Protein AF-A0A3A5JES4-F1 (afdb_monomer_lite)

Radius of gyration: 17.26 Å; chains: 1; bounding box: 44×62×29 Å

Sequence (89 aa):
MHISQGVDESGMTHTCRNCKRTFGTELELELHRDVCTDAQLFCEVCGDRFAERTATRDGWRFSCPNEDCEGEGLEEDLHSVGDVLVSAR

Foldseek 3Di:
DDPPPPPPPPQPFDAAPQQRDTDSDPVVNVVCVVVVQFFQKAFQFVRDGGHQVCQDVPNAKGADPDPVDGDTDEVPRIDGPPPDDDDPD

Structure (mmCIF, N/CA/C/O backbone):
data_AF-A0A3A5JES4-F1
#
_entry.id   AF-A0A3A5JES4-F1
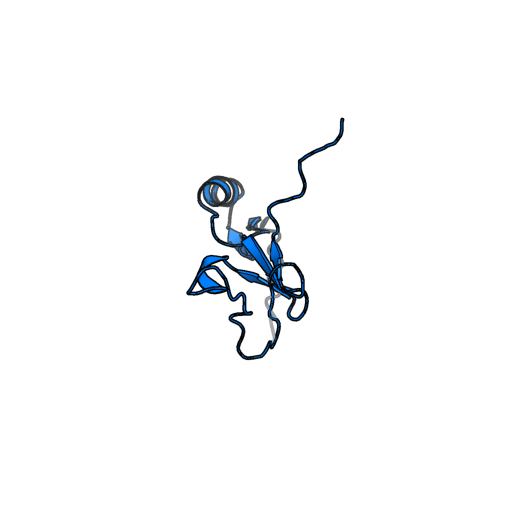#
loop_
_atom_site.group_PDB
_atom_site.id
_atom_site.type_symbol
_atom_site.label_atom_id
_atom_site.label_alt_id
_atom_site.label_comp_id
_atom_site.label_asym_id
_atom_site.label_entity_id
_atom_site.label_seq_id
_atom_site.pdbx_PDB_ins_code
_atom_site.Cartn_x
_atom_site.Cartn_y
_atom_site.Cartn_z
_atom_site.occupancy
_atom_site.B_iso_or_equiv
_atom_site.auth_seq_id
_atom_site.auth_comp_id
_atom_site.auth_asym_id
_atom_site.auth_atom_id
_atom_site.pdbx_PDB_model_num
ATOM 1 N N . MET A 1 1 ? -25.835 -37.114 1.445 1.00 45.47 1 MET A N 1
ATOM 2 C CA . MET A 1 1 ? -25.504 -36.159 2.520 1.00 45.47 1 MET A CA 1
ATOM 3 C C . MET A 1 1 ? -24.345 -35.310 2.031 1.00 45.47 1 MET A C 1
ATOM 5 O O . MET A 1 1 ? -23.235 -35.809 2.020 1.00 45.47 1 MET A O 1
ATOM 9 N N . HIS A 1 2 ? -24.599 -34.083 1.580 1.00 42.41 2 HIS A N 1
ATOM 10 C CA . HIS A 1 2 ? -23.565 -33.061 1.404 1.00 42.41 2 HIS A CA 1
ATOM 11 C C . HIS A 1 2 ? -24.202 -31.729 1.787 1.00 42.41 2 HIS A C 1
ATOM 13 O O . HIS A 1 2 ? -24.900 -31.106 0.995 1.00 42.41 2 HIS A O 1
ATOM 19 N N . ILE A 1 3 ? -24.044 -31.365 3.057 1.00 52.31 3 ILE A N 1
ATOM 20 C CA . ILE A 1 3 ? -24.296 -30.011 3.543 1.00 52.31 3 ILE A CA 1
ATOM 21 C C . ILE A 1 3 ? -23.087 -29.158 3.157 1.00 52.31 3 ILE A C 1
ATOM 23 O O . ILE A 1 3 ? -22.143 -28.991 3.930 1.00 52.31 3 ILE A O 1
ATOM 27 N N . SER A 1 4 ? -23.080 -28.680 1.917 1.00 52.91 4 SER A N 1
ATOM 28 C CA . SER A 1 4 ? -22.153 -27.632 1.505 1.00 52.91 4 SER A CA 1
ATOM 29 C C . SER A 1 4 ? -22.571 -26.360 2.232 1.00 52.91 4 SER A C 1
ATOM 31 O O . SER A 1 4 ? -23.541 -25.710 1.855 1.00 52.91 4 SER A O 1
ATOM 33 N N . GLN A 1 5 ? -21.877 -26.071 3.330 1.00 53.50 5 GLN A N 1
ATOM 34 C CA . GLN A 1 5 ? -21.918 -24.791 4.023 1.00 53.50 5 GLN A CA 1
ATOM 35 C C . GLN A 1 5 ? -21.367 -23.741 3.054 1.00 53.50 5 GLN A C 1
ATOM 37 O O . GLN A 1 5 ? -20.159 -23.544 2.956 1.00 53.50 5 GLN A O 1
ATOM 42 N N . GLY A 1 6 ? -22.253 -23.138 2.265 1.00 51.44 6 GLY A N 1
ATOM 43 C CA . GLY A 1 6 ? -21.996 -21.855 1.634 1.00 51.44 6 GLY A CA 1
ATOM 44 C C . GLY A 1 6 ? -22.248 -20.817 2.705 1.00 51.44 6 GLY A C 1
ATOM 45 O O . GLY A 1 6 ? -23.390 -20.549 3.040 1.00 51.44 6 GLY A O 1
ATOM 46 N N . VAL A 1 7 ? -21.178 -20.346 3.326 1.00 58.06 7 VAL A N 1
ATOM 47 C CA . VAL A 1 7 ? -21.210 -19.264 4.300 1.00 58.06 7 VAL A CA 1
ATOM 48 C C . VAL A 1 7 ? -21.621 -17.996 3.548 1.00 58.06 7 VAL A C 1
ATOM 50 O O . VAL A 1 7 ? -20.790 -17.299 2.973 1.00 58.06 7 VAL A O 1
ATOM 53 N N . ASP A 1 8 ? -22.922 -17.726 3.503 1.00 51.59 8 ASP A N 1
ATOM 54 C CA . ASP A 1 8 ? -23.509 -16.442 3.126 1.00 51.59 8 ASP A CA 1
ATOM 55 C C . ASP A 1 8 ? -23.474 -15.504 4.344 1.00 51.59 8 ASP A C 1
ATOM 57 O O . ASP A 1 8 ? -24.477 -14.980 4.826 1.00 51.59 8 ASP A O 1
ATOM 61 N N . GLU A 1 9 ? -22.272 -15.281 4.877 1.00 54.00 9 GLU A N 1
ATOM 62 C CA . GLU A 1 9 ? -22.054 -14.277 5.911 1.00 54.00 9 GLU A CA 1
ATOM 63 C C . GLU A 1 9 ? -21.957 -12.913 5.244 1.00 54.00 9 GLU A C 1
ATOM 65 O O . GLU A 1 9 ? -20.891 -12.409 4.899 1.00 54.00 9 GLU A O 1
ATOM 70 N N . SER A 1 10 ? -23.127 -12.296 5.112 1.00 54.22 10 SER A N 1
ATOM 71 C CA . SER A 1 10 ? -23.331 -10.859 4.956 1.00 54.22 10 SER A CA 1
ATOM 72 C C . SER A 1 10 ? -22.809 -10.076 6.183 1.00 54.22 10 SER A C 1
ATOM 74 O O . SER A 1 10 ? -23.497 -9.207 6.717 1.00 54.22 10 SER A O 1
ATOM 76 N N . GLY A 1 11 ? -21.605 -10.394 6.662 1.00 56.59 11 GLY A N 1
ATOM 77 C CA . GLY A 1 11 ? -20.824 -9.545 7.545 1.00 56.59 11 GLY A CA 1
ATOM 78 C C . GLY A 1 11 ? -20.175 -8.480 6.678 1.00 56.59 11 GLY A C 1
ATOM 79 O O . GLY A 1 11 ? -19.515 -8.806 5.696 1.00 56.59 11 GLY A O 1
ATOM 80 N N . MET A 1 12 ? -20.396 -7.205 6.989 1.00 63.16 12 MET A N 1
ATOM 81 C CA . MET A 1 12 ? -19.683 -6.111 6.333 1.00 63.16 12 MET A CA 1
ATOM 82 C C . MET A 1 12 ? -18.186 -6.287 6.603 1.00 63.16 12 MET A C 1
ATOM 84 O O . MET A 1 12 ? -17.670 -5.881 7.635 1.00 63.16 12 MET A O 1
ATOM 88 N N . THR A 1 13 ? -17.487 -6.969 5.701 1.00 71.25 13 THR A N 1
ATOM 89 C CA . THR A 1 13 ? -16.038 -7.100 5.755 1.00 71.25 13 THR A CA 1
ATOM 90 C C . THR A 1 13 ? -15.454 -5.785 5.274 1.00 71.25 13 THR A C 1
ATOM 92 O O . THR A 1 13 ? -15.613 -5.403 4.112 1.00 71.25 13 THR A O 1
ATOM 95 N N . HIS A 1 14 ? -14.795 -5.068 6.173 1.00 80.50 14 HIS A N 1
ATOM 96 C CA . HIS A 1 14 ? -14.220 -3.769 5.876 1.00 80.50 14 HIS A CA 1
ATOM 97 C C . HIS A 1 14 ? -12.809 -3.985 5.338 1.00 80.50 14 HIS A C 1
ATOM 99 O O . HIS A 1 14 ? -11.864 -4.193 6.093 1.00 80.50 14 HIS A O 1
ATOM 105 N N . THR A 1 15 ? -12.657 -4.006 4.015 1.00 78.50 15 THR A N 1
ATOM 106 C CA . THR A 1 15 ? -11.357 -4.239 3.373 1.00 78.50 15 THR A CA 1
ATOM 107 C C . THR A 1 15 ? -10.636 -2.921 3.113 1.00 78.50 15 THR A C 1
ATOM 109 O O . THR A 1 15 ? -11.158 -2.020 2.451 1.00 78.50 15 THR A O 1
ATOM 112 N N . CYS A 1 16 ? -9.397 -2.811 3.588 1.00 78.44 16 CYS A N 1
ATOM 113 C CA . CYS A 1 16 ? -8.546 -1.676 3.273 1.00 78.44 16 CYS A CA 1
ATOM 114 C C . CYS A 1 16 ? -8.160 -1.709 1.795 1.00 78.44 16 CYS A C 1
ATOM 116 O O . CYS A 1 16 ? -7.521 -2.645 1.326 1.00 78.44 16 CYS A O 1
ATOM 118 N N . ARG A 1 17 ? -8.524 -0.665 1.047 1.00 69.94 17 ARG A N 1
ATOM 119 C CA . ARG A 1 17 ? -8.213 -0.565 -0.390 1.00 69.94 17 ARG A CA 1
ATOM 120 C C . ARG A 1 17 ? -6.715 -0.439 -0.670 1.00 69.94 17 ARG A C 1
ATOM 122 O O . ARG A 1 17 ? -6.277 -0.827 -1.753 1.00 69.94 17 ARG A O 1
ATOM 129 N N . ASN A 1 18 ? -5.969 0.058 0.315 1.00 66.31 18 ASN A N 1
ATOM 130 C CA . ASN A 1 18 ? -4.528 0.232 0.246 1.00 66.31 18 ASN A CA 1
ATOM 131 C C . ASN A 1 18 ? -3.835 -1.132 0.413 1.00 66.31 18 ASN A C 1
ATOM 133 O O . ASN A 1 18 ? -3.330 -1.670 -0.562 1.00 66.31 18 ASN A O 1
ATOM 137 N N . CYS A 1 19 ? -3.901 -1.768 1.585 1.00 69.81 19 CYS A N 1
ATOM 138 C CA . CYS A 1 19 ? -3.158 -3.011 1.858 1.00 69.81 19 CYS A CA 1
ATOM 139 C C . CYS A 1 19 ? -3.946 -4.319 1.628 1.00 69.81 19 CYS A C 1
ATOM 141 O O . CYS A 1 19 ? -3.472 -5.394 1.988 1.00 69.81 19 CYS A O 1
ATOM 143 N N . LYS A 1 20 ? -5.181 -4.244 1.111 1.00 70.38 20 LYS A N 1
ATOM 144 C CA . LYS A 1 20 ? -6.107 -5.380 0.908 1.00 70.38 20 LYS A CA 1
ATOM 145 C C . LYS A 1 20 ? -6.391 -6.222 2.175 1.00 70.38 20 LYS A C 1
ATOM 147 O O . LYS A 1 20 ? -7.014 -7.277 2.075 1.00 70.38 20 LYS A O 1
ATOM 152 N N . ARG A 1 21 ? -6.005 -5.766 3.379 1.00 74.69 21 ARG A N 1
ATOM 153 C CA . ARG A 1 21 ? -6.359 -6.434 4.647 1.00 74.69 21 ARG A CA 1
ATOM 154 C C . ARG A 1 21 ? -7.850 -6.306 4.917 1.00 74.69 21 ARG A C 1
ATOM 156 O O . ARG A 1 21 ? -8.433 -5.241 4.716 1.00 74.69 21 ARG A O 1
ATOM 163 N N . THR A 1 22 ? -8.437 -7.396 5.394 1.00 80.94 22 THR A N 1
ATOM 164 C CA . THR A 1 22 ? -9.858 -7.478 5.730 1.00 80.94 22 THR A CA 1
ATOM 165 C C . THR A 1 22 ? -10.037 -7.347 7.235 1.00 80.94 22 THR A C 1
ATOM 167 O O . THR A 1 22 ? -9.373 -8.051 7.996 1.00 80.94 22 THR A O 1
ATOM 170 N N . PHE A 1 23 ? -10.920 -6.442 7.646 1.00 85.75 23 PHE A N 1
ATOM 171 C CA . PHE A 1 23 ? -11.269 -6.179 9.037 1.00 85.75 23 PHE A CA 1
ATOM 172 C C . PHE A 1 23 ? -12.718 -6.590 9.304 1.00 85.75 23 PHE A C 1
ATOM 174 O O . PHE A 1 23 ? -13.564 -6.538 8.405 1.00 85.75 23 PHE A O 1
ATOM 181 N N . GLY A 1 24 ? -12.991 -7.017 10.538 1.00 84.62 24 GLY A N 1
ATOM 182 C CA . GLY A 1 24 ? -14.326 -7.444 10.959 1.00 84.62 24 GLY A CA 1
ATOM 183 C C . GLY A 1 24 ? -15.276 -6.281 11.251 1.00 84.62 24 GLY A C 1
ATOM 184 O O . GLY A 1 24 ? -16.484 -6.488 11.302 1.00 84.62 24 GLY A O 1
ATOM 185 N N . THR A 1 25 ? -14.746 -5.067 11.435 1.00 85.62 25 THR A N 1
ATOM 186 C CA . THR A 1 25 ? -15.523 -3.866 11.766 1.00 85.62 25 THR A CA 1
ATOM 187 C C . THR A 1 25 ? -15.009 -2.614 11.049 1.00 85.62 25 THR A C 1
ATOM 189 O O . THR A 1 25 ? -13.848 -2.540 10.638 1.00 85.62 25 THR A O 1
ATOM 192 N N . GLU A 1 26 ? -15.880 -1.610 10.909 1.00 83.88 26 GLU A N 1
ATOM 193 C CA . GLU A 1 26 ? -15.542 -0.316 10.301 1.00 83.88 26 GLU A CA 1
ATOM 194 C C . GLU A 1 26 ? -14.487 0.437 11.117 1.00 83.88 26 GLU A C 1
ATOM 196 O O . GLU A 1 26 ? -13.506 0.919 10.559 1.00 83.88 26 GLU A O 1
ATOM 201 N N . LEU A 1 27 ? -14.642 0.453 12.445 1.00 86.62 27 LEU A N 1
ATOM 202 C CA . LEU A 1 27 ? -13.732 1.131 13.370 1.00 86.62 27 LEU A CA 1
ATOM 203 C C . LEU A 1 27 ? -12.294 0.599 13.265 1.00 86.62 27 LEU A C 1
ATOM 205 O O . LEU A 1 27 ? -11.338 1.371 13.316 1.00 86.62 27 LEU A O 1
ATOM 209 N N . GLU A 1 28 ? -12.128 -0.717 13.098 1.00 86.69 28 GLU A N 1
ATOM 210 C CA . GLU A 1 28 ? -10.812 -1.325 12.875 1.00 86.69 28 GLU A CA 1
ATOM 211 C C . GLU A 1 28 ? -10.189 -0.876 11.550 1.00 86.69 28 GLU A C 1
ATOM 213 O O . GLU A 1 28 ? -8.987 -0.620 11.502 1.00 86.69 28 GLU A O 1
ATOM 218 N N . LEU A 1 29 ? -10.990 -0.750 10.486 1.00 85.06 29 LEU A N 1
ATOM 219 C CA . LEU A 1 29 ? -10.525 -0.229 9.202 1.00 85.06 29 LEU A CA 1
ATOM 220 C C . LEU A 1 29 ? -10.137 1.254 9.304 1.00 85.06 29 LEU A C 1
ATOM 222 O O . LEU A 1 29 ? -9.128 1.656 8.723 1.00 85.06 29 LEU A O 1
ATOM 226 N N . GLU A 1 30 ? -10.917 2.066 10.015 1.00 83.75 30 GLU A N 1
ATOM 227 C CA . GLU A 1 30 ? -10.624 3.486 10.223 1.00 83.75 30 GLU A CA 1
ATOM 228 C C . GLU A 1 30 ? -9.326 3.680 11.004 1.00 83.75 30 GLU A C 1
ATOM 230 O O . GLU A 1 30 ? -8.417 4.333 10.501 1.00 83.75 30 GLU A O 1
ATOM 235 N N . LEU A 1 31 ? -9.173 3.015 12.153 1.00 86.31 31 LEU A N 1
ATOM 236 C CA . LEU A 1 31 ? -7.929 3.057 12.927 1.00 86.31 31 LEU A CA 1
ATOM 237 C C . LEU A 1 31 ? -6.744 2.512 12.119 1.00 86.31 31 LEU A C 1
ATOM 239 O O . LEU A 1 31 ? -5.619 3.004 12.220 1.00 86.31 31 LEU A O 1
ATOM 243 N N . HIS A 1 32 ? -6.988 1.490 11.297 1.00 83.62 32 HIS A N 1
ATOM 244 C CA . HIS A 1 32 ? -5.977 0.969 10.399 1.00 83.62 32 HIS A CA 1
ATOM 245 C C . HIS A 1 32 ? -5.557 2.002 9.348 1.00 83.62 32 HIS A C 1
ATOM 247 O O . HIS A 1 32 ? -4.371 2.050 9.052 1.00 83.62 32 HIS A O 1
ATOM 253 N N . ARG A 1 33 ? -6.460 2.833 8.801 1.00 74.31 33 ARG A N 1
ATOM 254 C CA . ARG A 1 33 ? -6.108 3.867 7.805 1.00 74.31 33 ARG A CA 1
ATOM 255 C C . ARG A 1 33 ? -5.066 4.847 8.332 1.00 74.31 33 ARG A C 1
ATOM 257 O O . ARG A 1 33 ? -4.163 5.177 7.570 1.00 74.31 33 ARG A O 1
ATOM 264 N N . ASP A 1 34 ? -5.145 5.247 9.599 1.00 73.38 34 ASP A N 1
ATOM 265 C CA . ASP A 1 34 ? -4.160 6.142 10.226 1.00 73.38 34 ASP A CA 1
ATOM 266 C C . ASP A 1 34 ? -2.749 5.536 10.279 1.00 73.38 34 ASP A C 1
ATOM 268 O O . ASP A 1 34 ? -1.754 6.243 10.134 1.00 73.38 34 ASP A O 1
ATOM 272 N N . VAL A 1 35 ? -2.648 4.213 10.441 1.00 70.56 35 VAL A N 1
ATOM 273 C CA . VAL A 1 35 ? -1.367 3.481 10.460 1.00 70.56 35 VAL A CA 1
ATOM 274 C C . VAL A 1 35 ? -1.051 2.788 9.133 1.00 70.56 35 VAL A C 1
ATOM 276 O O . VAL A 1 35 ? -0.018 2.130 9.008 1.00 70.56 35 VAL A O 1
ATOM 279 N N . CYS A 1 36 ? -1.930 2.894 8.135 1.00 71.88 36 CYS A N 1
ATOM 280 C CA . CYS A 1 36 ? -1.817 2.198 6.861 1.00 71.88 36 CYS A CA 1
ATOM 281 C C . CYS A 1 36 ? -0.789 2.910 5.984 1.00 71.88 36 CYS A C 1
ATOM 283 O O . CYS A 1 36 ? -1.120 3.660 5.072 1.00 71.88 36 CYS A O 1
ATOM 285 N N . THR A 1 37 ? 0.482 2.634 6.252 1.00 61.12 37 THR A N 1
ATOM 286 C CA . THR A 1 37 ? 1.628 3.159 5.501 1.00 61.12 37 THR A CA 1
ATOM 287 C C . THR A 1 37 ? 1.930 2.346 4.228 1.00 61.12 37 THR A C 1
ATOM 289 O O . THR A 1 37 ? 2.888 2.654 3.522 1.00 61.12 37 THR A O 1
ATOM 292 N N . ASP A 1 38 ? 1.167 1.282 3.946 1.00 61.31 38 ASP A N 1
ATOM 293 C CA . ASP A 1 38 ? 1.727 0.076 3.307 1.00 61.31 38 ASP A CA 1
ATOM 294 C C . ASP A 1 38 ? 1.301 -0.221 1.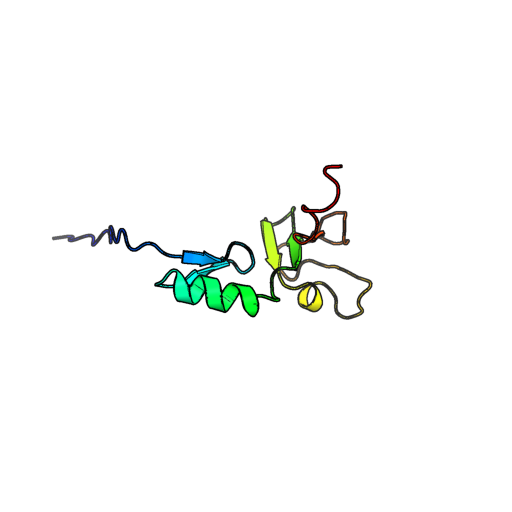859 1.00 61.31 38 ASP A C 1
ATOM 296 O O . ASP A 1 38 ? 1.680 -1.238 1.298 1.00 61.31 38 ASP A O 1
ATOM 300 N N . ALA A 1 39 ? 0.571 0.665 1.195 1.00 60.84 39 ALA A N 1
ATOM 301 C CA . ALA A 1 39 ? 0.427 0.555 -0.255 1.00 60.84 39 ALA A CA 1
ATOM 302 C C . ALA A 1 39 ? 0.558 1.932 -0.851 1.00 60.84 39 ALA A C 1
ATOM 304 O O . ALA A 1 39 ? -0.423 2.647 -1.008 1.00 60.84 39 ALA A O 1
ATOM 305 N N . GLN A 1 40 ? 1.807 2.308 -1.077 1.00 70.06 40 GLN A N 1
ATOM 306 C CA . GLN A 1 40 ? 2.126 3.519 -1.809 1.00 70.06 40 GLN A CA 1
ATOM 307 C C . GLN A 1 40 ? 2.189 3.209 -3.293 1.00 70.06 40 GLN A C 1
ATOM 309 O O . GLN A 1 40 ? 1.762 4.052 -4.060 1.00 70.06 40 GLN A O 1
ATOM 314 N N . LEU A 1 41 ? 2.600 1.998 -3.692 1.00 79.50 41 LEU A N 1
ATOM 315 C CA . LEU A 1 41 ? 2.770 1.632 -5.093 1.00 79.50 41 LEU A CA 1
ATOM 316 C C . LEU A 1 41 ? 1.797 0.536 -5.529 1.00 79.50 41 LEU A C 1
ATOM 318 O O . LEU A 1 41 ? 1.489 -0.396 -4.782 1.00 79.50 41 LEU A O 1
ATOM 322 N N . PHE A 1 42 ? 1.327 0.670 -6.761 1.00 83.31 42 PHE A N 1
ATOM 323 C CA . PHE A 1 42 ? 0.478 -0.257 -7.490 1.00 83.31 42 PHE A CA 1
ATOM 324 C C . PHE A 1 42 ? 1.213 -0.706 -8.749 1.00 83.31 42 PHE A C 1
ATOM 326 O O . PHE A 1 42 ? 1.608 0.131 -9.549 1.00 83.31 42 PHE A O 1
ATOM 333 N N . CYS A 1 43 ? 1.360 -2.011 -8.944 1.00 86.88 43 CYS A N 1
ATOM 334 C CA . CYS A 1 43 ? 1.879 -2.559 -10.188 1.00 86.88 43 CYS A CA 1
ATOM 335 C C . CYS A 1 43 ? 0.734 -2.804 -11.171 1.00 86.88 43 CYS A C 1
ATOM 337 O O . CYS A 1 43 ? -0.184 -3.565 -10.860 1.00 86.88 43 CYS A O 1
ATOM 339 N N . GLU A 1 44 ? 0.784 -2.194 -12.354 1.00 84.00 44 GLU A N 1
ATOM 340 C CA . GLU A 1 44 ? -0.240 -2.407 -13.385 1.00 84.00 44 GLU A CA 1
ATOM 341 C C . GLU A 1 44 ? -0.134 -3.774 -14.072 1.00 84.00 44 GLU A C 1
ATOM 343 O O . GLU A 1 44 ? -1.146 -4.297 -14.534 1.00 84.00 44 GLU A O 1
ATOM 348 N N . VAL A 1 45 ? 1.057 -4.384 -14.064 1.00 86.12 45 VAL A N 1
ATOM 349 C CA . VAL A 1 45 ? 1.337 -5.674 -14.715 1.00 86.12 45 VAL A CA 1
ATOM 350 C C . VAL A 1 45 ? 0.652 -6.832 -13.984 1.00 86.12 45 VAL A C 1
ATOM 352 O O . VAL A 1 45 ? -0.081 -7.607 -14.594 1.00 86.12 45 VAL A O 1
ATOM 355 N N . CYS A 1 46 ? 0.852 -6.945 -12.668 1.00 86.81 46 CYS A N 1
ATOM 356 C CA . CYS A 1 46 ? 0.249 -8.008 -11.852 1.00 86.81 46 CYS A CA 1
ATOM 357 C C . CYS A 1 46 ? -0.992 -7.562 -11.062 1.00 86.81 46 CYS A C 1
ATOM 359 O O . CYS A 1 46 ? -1.759 -8.397 -10.584 1.00 86.81 46 CYS A O 1
ATOM 361 N N . GLY A 1 47 ? -1.224 -6.254 -10.911 1.00 77.50 47 GLY A N 1
ATOM 362 C CA . GLY A 1 47 ? -2.329 -5.712 -10.115 1.00 77.50 47 GLY A CA 1
ATOM 363 C C . GLY A 1 47 ? -2.089 -5.731 -8.597 1.00 77.50 47 GLY A C 1
ATOM 364 O O . GLY A 1 47 ? -3.030 -5.541 -7.801 1.00 77.50 47 GLY A O 1
ATOM 365 N N . ASP A 1 48 ? -0.849 -5.978 -8.169 1.00 79.06 48 ASP A N 1
ATOM 366 C CA . ASP A 1 48 ? -0.466 -5.974 -6.762 1.00 79.06 48 ASP A CA 1
ATOM 367 C C . ASP A 1 48 ? -0.193 -4.577 -6.222 1.00 79.06 48 ASP A C 1
ATOM 369 O O . ASP A 1 48 ? 0.127 -3.633 -6.942 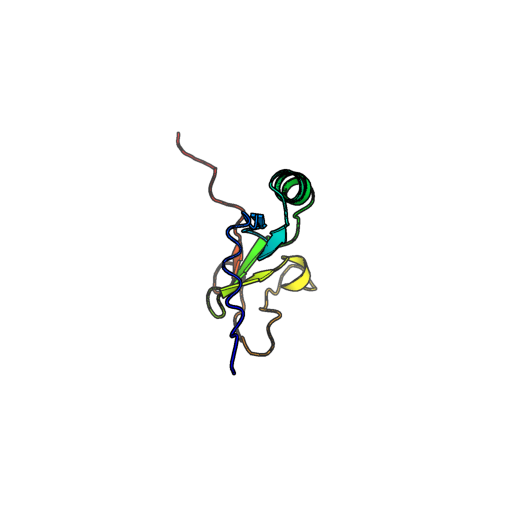1.00 79.06 48 ASP A O 1
ATOM 373 N N . ARG A 1 49 ? -0.377 -4.446 -4.909 1.00 77.88 49 ARG A N 1
ATOM 374 C CA . ARG A 1 49 ? -0.151 -3.207 -4.170 1.00 77.88 49 ARG A CA 1
ATOM 375 C C . ARG A 1 49 ? 0.780 -3.488 -3.014 1.00 77.88 49 ARG A C 1
ATOM 377 O O . ARG A 1 49 ? 0.562 -4.451 -2.282 1.00 77.88 49 ARG A O 1
ATOM 384 N N . PHE A 1 50 ? 1.790 -2.650 -2.856 1.00 80.56 50 PHE A N 1
ATOM 385 C CA . PHE A 1 50 ? 2.828 -2.841 -1.854 1.00 80.56 50 PHE A CA 1
ATOM 386 C C . PHE A 1 50 ? 3.444 -1.515 -1.417 1.00 80.56 50 PHE A C 1
ATOM 388 O O . PHE A 1 50 ? 3.265 -0.456 -2.031 1.00 80.56 50 PHE A O 1
ATOM 395 N N . ALA A 1 51 ? 4.170 -1.569 -0.305 1.00 77.81 51 ALA A N 1
ATOM 396 C CA . ALA A 1 51 ? 4.903 -0.429 0.201 1.00 77.81 51 ALA A CA 1
ATOM 397 C C . ALA A 1 51 ? 6.053 -0.067 -0.743 1.00 77.81 51 ALA A C 1
ATOM 399 O O . ALA A 1 51 ? 6.774 -0.939 -1.232 1.00 77.81 51 ALA A O 1
ATOM 400 N N . GLU A 1 52 ? 6.282 1.234 -0.908 1.00 77.81 52 GLU A N 1
ATOM 401 C CA . GLU A 1 52 ? 7.423 1.776 -1.651 1.00 77.81 52 GLU 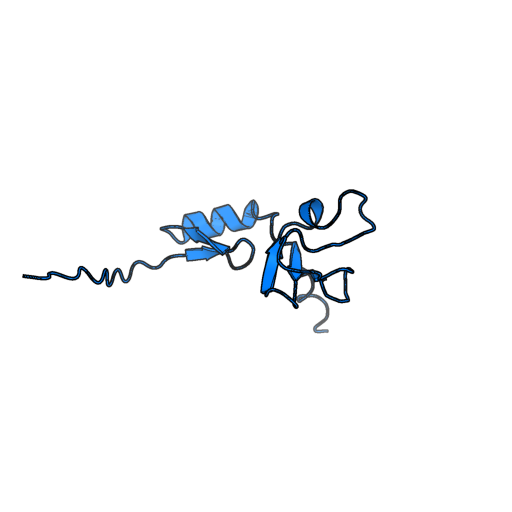A CA 1
ATOM 402 C C . GLU A 1 52 ? 8.750 1.151 -1.183 1.00 77.81 52 GLU A C 1
ATOM 404 O O . GLU A 1 52 ? 9.559 0.695 -1.984 1.00 77.81 52 GLU A O 1
ATOM 409 N N . ARG A 1 53 ? 8.910 0.997 0.137 1.00 76.81 53 ARG A N 1
ATOM 410 C CA . ARG A 1 53 ? 10.083 0.375 0.777 1.00 76.81 53 ARG A CA 1
ATOM 411 C C . ARG A 1 53 ? 10.331 -1.084 0.382 1.00 76.81 53 ARG A C 1
ATOM 413 O O . ARG A 1 53 ? 11.441 -1.574 0.559 1.00 76.81 53 ARG A O 1
ATOM 420 N N . THR A 1 54 ? 9.310 -1.791 -0.089 1.00 79.88 54 THR A N 1
ATOM 421 C CA . THR A 1 54 ? 9.436 -3.176 -0.567 1.00 79.88 54 THR A CA 1
ATOM 422 C C . THR A 1 54 ? 9.789 -3.206 -2.053 1.00 79.88 54 THR A C 1
ATOM 424 O O . THR A 1 54 ? 10.496 -4.105 -2.498 1.00 79.88 54 THR A O 1
ATOM 427 N N . ALA A 1 55 ? 9.335 -2.197 -2.798 1.00 81.12 55 ALA A N 1
ATOM 428 C CA . ALA A 1 55 ? 9.593 -2.024 -4.222 1.00 81.12 55 ALA A CA 1
ATOM 429 C C . ALA A 1 55 ? 11.030 -1.607 -4.528 1.00 81.12 55 ALA A C 1
ATOM 431 O O . ALA A 1 55 ? 11.560 -1.898 -5.595 1.00 81.12 55 ALA A O 1
ATOM 432 N N . THR A 1 56 ? 11.650 -0.871 -3.606 1.00 81.94 56 THR A N 1
ATOM 433 C CA . THR A 1 56 ? 12.998 -0.352 -3.777 1.00 81.94 56 THR A CA 1
ATOM 434 C C . THR A 1 56 ? 13.828 -0.560 -2.521 1.00 81.94 56 THR A C 1
ATOM 436 O O . THR A 1 56 ? 13.382 -0.295 -1.407 1.00 81.94 56 THR A O 1
ATOM 439 N N . ARG A 1 57 ? 15.066 -1.030 -2.698 1.00 77.94 57 ARG A N 1
ATOM 440 C CA . ARG A 1 57 ? 16.058 -1.108 -1.613 1.00 77.94 57 ARG A CA 1
ATOM 441 C C . ARG A 1 57 ? 16.875 0.174 -1.476 1.00 77.94 57 ARG A C 1
ATOM 443 O O . ARG A 1 57 ? 17.265 0.531 -0.370 1.00 77.94 57 ARG A O 1
ATOM 450 N N . ASP A 1 58 ? 17.113 0.851 -2.596 1.00 79.94 58 ASP A N 1
ATOM 451 C CA . ASP A 1 58 ? 18.038 1.983 -2.700 1.00 79.94 58 ASP A CA 1
ATOM 452 C C . ASP A 1 58 ? 17.321 3.329 -2.918 1.00 79.94 58 ASP A C 1
ATOM 454 O O . ASP A 1 58 ? 17.969 4.371 -2.952 1.00 79.94 58 ASP A O 1
ATOM 458 N N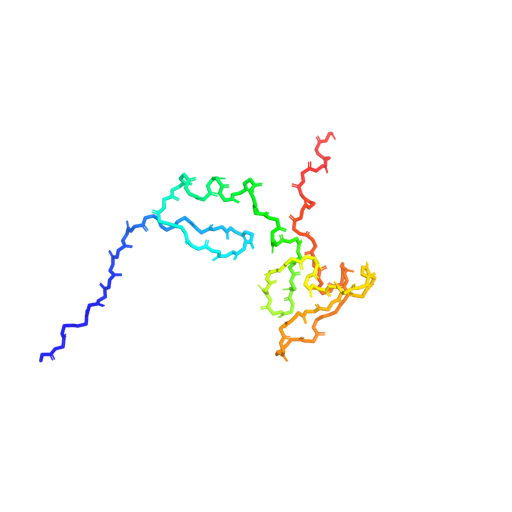 . GLY A 1 59 ? 15.993 3.330 -3.090 1.00 76.44 59 GLY A N 1
ATOM 459 C CA . GLY A 1 59 ? 15.180 4.530 -3.345 1.00 76.44 59 GLY A CA 1
ATOM 460 C C . GLY A 1 59 ? 15.114 4.962 -4.815 1.00 76.44 59 GLY A C 1
ATOM 461 O O . GLY A 1 59 ? 14.430 5.927 -5.130 1.00 76.44 59 GLY A O 1
ATOM 462 N N . TRP A 1 60 ? 15.857 4.292 -5.703 1.00 80.81 60 TRP A N 1
ATOM 463 C CA . TRP A 1 60 ? 16.021 4.692 -7.112 1.00 80.81 60 TRP A CA 1
ATOM 464 C C . TRP A 1 60 ? 15.577 3.615 -8.105 1.00 80.81 60 TRP A C 1
ATOM 466 O O . TRP A 1 60 ? 15.235 3.926 -9.241 1.00 80.81 60 TRP A O 1
ATOM 476 N N . ARG A 1 61 ? 15.620 2.339 -7.705 1.00 85.06 61 ARG A N 1
ATOM 477 C CA . ARG A 1 61 ? 15.218 1.205 -8.547 1.00 85.06 61 ARG A CA 1
ATOM 478 C C . ARG A 1 61 ? 13.948 0.606 -7.982 1.00 85.06 61 ARG A C 1
ATOM 480 O O . ARG A 1 61 ? 13.999 0.048 -6.887 1.00 85.06 61 ARG A O 1
ATOM 487 N N . PHE A 1 62 ? 12.845 0.761 -8.693 1.00 84.31 62 PHE A N 1
ATOM 488 C CA . PHE A 1 62 ? 11.554 0.228 -8.289 1.00 84.31 62 PHE A CA 1
ATOM 489 C C . PHE A 1 62 ? 11.273 -1.028 -9.094 1.00 84.31 62 PHE A C 1
ATOM 491 O O . PHE A 1 62 ? 11.335 -0.996 -10.319 1.00 84.31 62 PHE A O 1
ATOM 498 N N . SER A 1 63 ? 10.999 -2.12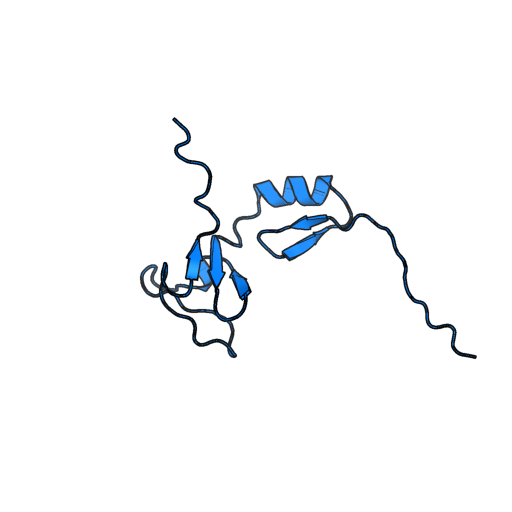2 -8.400 1.00 85.56 63 SER A N 1
ATOM 499 C CA . SER A 1 63 ? 10.714 -3.417 -9.005 1.00 85.56 63 SER A CA 1
ATOM 500 C C . SER A 1 63 ? 9.590 -4.092 -8.235 1.00 85.56 63 SER A C 1
ATOM 502 O O . SER A 1 63 ? 9.479 -3.954 -7.012 1.00 85.56 63 SER A O 1
ATOM 504 N N . CYS A 1 64 ? 8.745 -4.823 -8.950 1.00 86.12 64 CYS A N 1
ATOM 505 C CA . CYS A 1 64 ? 7.690 -5.603 -8.337 1.00 86.12 64 CYS A CA 1
ATOM 506 C C . CYS A 1 64 ? 8.304 -6.710 -7.456 1.00 86.12 64 CYS A C 1
ATOM 508 O O . CYS A 1 64 ? 9.153 -7.464 -7.926 1.00 86.12 64 CYS A O 1
ATOM 510 N N . PRO A 1 65 ? 7.901 -6.841 -6.178 1.00 81.00 65 PRO A N 1
ATOM 511 C CA . PRO A 1 65 ? 8.384 -7.909 -5.307 1.00 81.00 65 PRO A CA 1
ATOM 512 C C . PRO A 1 65 ? 7.748 -9.274 -5.618 1.00 81.00 65 PRO A C 1
ATOM 514 O O . PRO A 1 65 ? 8.081 -10.255 -4.957 1.00 81.00 65 PRO A O 1
ATOM 517 N N . ASN A 1 66 ? 6.808 -9.339 -6.566 1.00 82.06 66 ASN A N 1
ATOM 518 C CA . ASN A 1 66 ? 6.167 -10.580 -6.982 1.00 82.06 66 ASN A CA 1
ATOM 519 C C . ASN A 1 66 ? 7.108 -11.362 -7.917 1.00 82.06 66 ASN A C 1
ATOM 521 O O . ASN A 1 66 ? 7.519 -10.853 -8.952 1.00 82.06 66 ASN A O 1
ATOM 525 N N . GLU A 1 67 ? 7.426 -12.605 -7.550 1.00 80.44 67 GLU A N 1
ATOM 526 C CA . GLU A 1 67 ? 8.328 -13.495 -8.298 1.00 80.44 67 GLU A CA 1
ATOM 527 C C . GLU A 1 67 ? 7.799 -13.907 -9.681 1.00 80.44 67 GLU A C 1
ATOM 529 O O . GLU A 1 67 ? 8.587 -14.287 -10.542 1.00 80.44 67 GLU A O 1
ATOM 534 N N . ASP A 1 68 ? 6.487 -13.793 -9.899 1.00 84.56 68 ASP A N 1
ATOM 535 C CA . ASP A 1 68 ? 5.820 -14.079 -11.177 1.00 84.56 68 ASP A CA 1
ATOM 536 C C . ASP A 1 68 ? 5.666 -12.818 -12.057 1.00 84.56 68 ASP A C 1
ATOM 538 O O . ASP A 1 68 ? 5.065 -12.865 -13.126 1.00 84.56 68 ASP A O 1
ATOM 542 N N . CYS A 1 69 ? 6.176 -11.663 -11.610 1.00 84.56 69 CYS A N 1
ATOM 543 C CA . CYS A 1 69 ? 5.961 -10.371 -12.257 1.00 84.56 69 CYS A CA 1
ATOM 544 C C . CYS A 1 69 ? 7.273 -9.621 -12.506 1.00 84.56 69 CYS A C 1
ATOM 546 O O . CYS A 1 69 ? 8.005 -9.291 -11.579 1.00 84.56 69 CYS A O 1
ATOM 548 N N . GLU A 1 70 ? 7.498 -9.241 -13.760 1.00 84.25 70 GLU A N 1
ATOM 549 C CA . GLU A 1 70 ? 8.699 -8.527 -14.215 1.00 84.25 70 GLU A CA 1
ATOM 550 C C . GLU A 1 70 ? 8.516 -6.996 -14.262 1.00 84.25 70 GLU A C 1
ATOM 552 O O . GLU A 1 70 ? 9.324 -6.310 -14.868 1.00 84.25 70 GLU A O 1
ATOM 557 N N . GLY A 1 71 ? 7.453 -6.448 -13.660 1.00 82.00 71 GLY A N 1
ATOM 558 C CA . GLY A 1 71 ? 7.185 -5.002 -13.667 1.00 82.00 71 GLY A CA 1
ATOM 559 C C . GLY A 1 71 ? 8.258 -4.191 -12.927 1.00 82.00 71 GLY A C 1
ATOM 560 O O . GLY A 1 71 ? 8.544 -4.450 -11.751 1.00 82.00 71 GLY A O 1
ATOM 561 N N . GLU A 1 72 ? 8.816 -3.182 -13.590 1.00 83.75 72 GLU A N 1
ATOM 562 C CA . GLU A 1 72 ? 9.887 -2.320 -13.082 1.00 83.75 72 GLU A CA 1
ATOM 563 C C . GLU A 1 72 ? 9.629 -0.853 -13.452 1.00 83.75 72 GLU A C 1
ATOM 565 O O . GLU A 1 72 ? 8.905 -0.539 -14.384 1.00 83.75 72 GLU A O 1
ATOM 570 N N . GLY A 1 73 ? 10.232 0.071 -12.710 1.00 81.19 73 GLY A N 1
ATOM 571 C CA . GLY A 1 73 ? 10.104 1.500 -12.992 1.00 81.19 73 GLY A CA 1
ATOM 572 C C . GLY A 1 73 ? 8.909 2.138 -12.285 1.00 81.19 73 GLY A C 1
ATOM 573 O O . GLY A 1 73 ? 7.755 1.736 -12.430 1.00 81.19 73 GLY A O 1
ATOM 574 N N . LEU A 1 74 ? 9.215 3.158 -11.482 1.00 76.62 74 LEU A N 1
ATOM 575 C CA . LEU A 1 74 ? 8.215 4.048 -10.902 1.00 76.62 74 LEU A CA 1
ATOM 576 C C . LEU A 1 74 ? 7.663 4.928 -12.027 1.00 76.62 74 LEU A C 1
ATOM 578 O O . LEU A 1 74 ? 8.452 5.427 -12.821 1.00 76.62 74 LEU A O 1
ATOM 582 N N . GLU A 1 75 ? 6.347 5.121 -12.086 1.00 74.12 75 GLU A N 1
ATOM 583 C CA . GLU A 1 75 ? 5.637 5.881 -13.135 1.00 74.12 75 GLU A CA 1
ATOM 584 C C . GLU A 1 75 ? 5.553 5.175 -14.505 1.00 74.12 75 GLU A C 1
ATOM 586 O O . GLU A 1 75 ? 4.813 5.637 -15.374 1.00 74.12 75 GLU A O 1
ATOM 591 N N . GLU A 1 76 ? 6.257 4.050 -14.685 1.00 83.19 76 GLU A N 1
ATOM 592 C CA . GLU A 1 76 ? 6.117 3.146 -15.834 1.00 83.19 76 GLU A CA 1
ATOM 593 C C . GLU A 1 76 ? 5.130 2.025 -15.490 1.00 83.19 76 GLU A C 1
ATOM 595 O O . GLU A 1 76 ? 3.931 2.181 -15.705 1.00 83.19 76 GLU A O 1
ATOM 600 N N . ASP A 1 77 ? 5.609 0.936 -14.882 1.00 84.75 77 ASP A N 1
ATOM 601 C CA . ASP A 1 77 ? 4.765 -0.187 -14.464 1.00 84.75 77 ASP A CA 1
ATOM 602 C C . ASP A 1 77 ? 4.238 -0.037 -13.022 1.00 84.75 77 ASP A C 1
ATOM 604 O O . ASP A 1 77 ? 3.310 -0.743 -12.607 1.00 84.75 77 ASP A O 1
ATOM 608 N N . LEU A 1 78 ? 4.855 0.843 -12.221 1.00 85.44 78 LEU A N 1
ATOM 609 C CA . LEU A 1 78 ? 4.575 1.035 -10.794 1.00 85.44 78 LEU A CA 1
ATOM 610 C C . LEU A 1 78 ? 4.038 2.444 -10.509 1.00 85.44 78 LEU A C 1
ATOM 612 O O . LEU A 1 78 ? 4.786 3.418 -10.476 1.00 85.44 78 LEU A O 1
ATOM 616 N N . HIS A 1 79 ? 2.745 2.552 -10.210 1.00 81.69 79 HIS A N 1
ATOM 617 C CA . HIS A 1 79 ? 2.045 3.817 -9.964 1.00 81.69 79 HIS A CA 1
ATOM 618 C C . HIS A 1 79 ? 1.869 4.108 -8.479 1.00 81.69 79 HIS A C 1
ATOM 620 O O . HIS A 1 79 ? 1.397 3.252 -7.730 1.00 81.69 79 HIS A O 1
ATOM 626 N N . SER A 1 80 ? 2.167 5.337 -8.049 1.00 76.94 80 SER A N 1
ATOM 627 C CA . SER A 1 80 ? 1.858 5.768 -6.683 1.00 76.94 80 SER A CA 1
ATOM 628 C C . SER A 1 80 ? 0.363 6.048 -6.515 1.00 76.94 80 SER A C 1
ATOM 630 O O . SER A 1 80 ? -0.225 6.823 -7.266 1.00 76.94 80 SER A O 1
ATOM 632 N N . VAL A 1 81 ? -0.276 5.449 -5.510 1.00 71.00 81 VAL A N 1
ATOM 633 C CA . VAL A 1 81 ? -1.715 5.640 -5.237 1.00 71.00 81 VAL A CA 1
ATOM 634 C C . VAL A 1 81 ? -2.017 6.918 -4.435 1.00 71.00 81 VAL A C 1
ATOM 636 O O . VAL A 1 81 ? -3.180 7.199 -4.149 1.00 71.00 81 VAL A O 1
ATOM 639 N N . GLY A 1 82 ? -0.985 7.681 -4.053 1.00 61.53 82 GLY A N 1
ATOM 640 C CA . GLY A 1 82 ? -1.091 8.860 -3.185 1.00 61.53 82 GLY A CA 1
ATOM 641 C C . GLY A 1 82 ? -1.574 10.151 -3.858 1.00 61.53 82 GLY A C 1
ATOM 642 O O . GLY A 1 82 ? -2.060 11.044 -3.164 1.00 61.53 82 GLY A O 1
ATOM 643 N N . ASP A 1 83 ? -1.513 10.257 -5.185 1.00 50.12 83 ASP A N 1
ATOM 644 C CA . ASP A 1 83 ? -1.639 11.545 -5.879 1.00 50.12 83 ASP A CA 1
ATOM 645 C C . ASP A 1 83 ? -2.937 11.676 -6.684 1.00 50.12 83 ASP A C 1
ATOM 647 O O . ASP A 1 83 ? -2.934 11.799 -7.904 1.00 50.12 83 ASP A O 1
ATOM 651 N N . VAL A 1 84 ? -4.089 11.699 -6.006 1.00 48.75 84 VAL A N 1
ATOM 652 C CA . VAL A 1 84 ? -5.337 12.195 -6.623 1.00 48.75 84 VAL A CA 1
ATOM 653 C C . VAL A 1 84 ? -6.120 13.070 -5.649 1.00 48.75 84 VAL A C 1
ATOM 655 O O . VAL A 1 84 ? -7.270 12.774 -5.375 1.00 48.75 84 VAL A O 1
ATOM 658 N N . LEU A 1 85 ? -5.533 14.145 -5.106 1.00 53.75 85 LEU A N 1
ATOM 659 C CA . LEU A 1 85 ? -6.302 15.243 -4.480 1.00 53.75 85 LEU A CA 1
ATOM 660 C C . LEU A 1 85 ? -5.563 16.606 -4.490 1.00 53.75 85 LEU A C 1
ATOM 662 O O . LEU A 1 85 ? -5.644 17.357 -3.520 1.00 53.75 85 LEU A O 1
ATOM 666 N N . VAL A 1 86 ? -4.876 16.995 -5.573 1.00 55.66 86 VAL A N 1
ATOM 667 C CA . VAL A 1 86 ? -4.429 18.396 -5.741 1.00 55.66 86 VAL A CA 1
ATOM 668 C C . VAL A 1 86 ? -4.818 18.943 -7.115 1.00 55.66 86 VAL A C 1
ATOM 670 O O . VAL A 1 86 ? -4.437 18.405 -8.146 1.00 55.66 86 VAL A O 1
ATOM 673 N N . SER A 1 87 ? -5.527 20.077 -7.079 1.00 45.41 87 SER A N 1
ATOM 674 C CA . SER A 1 87 ? -5.885 20.982 -8.185 1.00 45.41 87 SER A CA 1
ATOM 675 C C . SER A 1 87 ? -7.233 20.767 -8.883 1.00 45.41 87 SER A C 1
ATOM 677 O O . SER A 1 87 ? -7.315 20.679 -10.103 1.00 45.41 87 SER A O 1
ATOM 679 N N . ALA A 1 88 ? -8.317 20.849 -8.107 1.00 50.00 88 ALA A N 1
ATOM 680 C CA . ALA A 1 88 ? -9.501 21.578 -8.562 1.00 50.00 88 ALA A CA 1
ATOM 681 C C . ALA A 1 88 ? -9.402 23.022 -8.033 1.00 50.00 88 ALA A C 1
ATOM 683 O O . ALA A 1 88 ? -9.655 23.272 -6.854 1.00 50.00 88 ALA A O 1
ATOM 684 N N . ARG A 1 89 ? -8.970 23.956 -8.886 1.00 52.84 89 ARG A N 1
ATOM 685 C CA . ARG A 1 89 ? -9.111 25.405 -8.686 1.00 52.84 89 ARG A CA 1
ATOM 686 C C . ARG A 1 89 ? -9.604 26.033 -9.978 1.00 52.84 89 ARG A C 1
ATOM 688 O O . ARG A 1 89 ? -9.045 25.670 -11.034 1.00 52.84 89 ARG A O 1
#

Secondary structure (DSSP, 8-state):
-------------EE-TTT--EESSHHHHHHHHHH-----EEETTT--EE-HHHH-SSSS--B---TT---BTBTTTEEETT-SSS---

pLDDT: mean 73.27, std 12.66, range [42.41, 86.88]

=== Feature glossary ===
Feature key, reading from the visual/contextual features back to the raw sequence:

Rendered structure images. Structure images are PyMOL renders from six orthogonal camera directions. Cartoon representation draws helices as coils and strands as arrows; sticks shows the backbone as bonds; surface shows the solvent-excluded envelope. Rainbow coloring maps sequence position to hue (blue→red, N→C); chain coloring assigns a distinct color per polypeptide.

Contact-map, Ramachandran, and PAE plots. Three diagnostic plots accompany the record. The Cα contact map visualizes the tertiary structure as a 2D adjacency matrix (8 Å cutoff, sequence-local contacts suppressed). The Ramachandran plot shows the distribution of backbone (φ, ψ) torsions, with points in the α and β basins reflecting secondary structure content. The PAE plot shows AlphaFold's inter-residue confidence as a color matrix.

InterPro / GO / CATH / organism. The annotation block draws on four external resources. InterPro: which protein families and domains the sequence belongs to. GO: standardized terms for what the protein does, what process it participates in, and where in the cell it acts. CATH: which structural fold it has in the CATH hierarchy. Organism: the species of origin.

Nearest PDB structures. Structural nearest neighbors (via Foldseek easy-search vs the PDB). Reported per hit: target PDB id, E-value, and alignment TM-score. A TM-score above ~0.5 is the conventional threshold for 'same fold'.

Predicted aligned error. Predicted aligned error is AlphaFold's pairwise confidence. Unlike pLDDT (per-residue), PAE is per-residue-pair and captures whether two parts of the structure are correctly placed relative to each other. Units are ångströms of expected positional error.

Solvent-accessible surface area. SASA measures how much of the protein is reachable by solvent. It is computed by rolling a water-sized probe over the atomic surface and summing the exposed area (Å²). Per-residue SASA distinguishes core (buried, low SASA) from surface (exposed, high SASA) residues; total SASA is a whole-molecule size measure.

B-factor. Crystallographic B-factors measure how much each atom's electron density is smeared out, in Å². They rise in mobile loops and surface residues and fall in the buried interior. In AlphaFold models this column is repurposed to hold pLDDT instead.

pLDDT. For AlphaFold models, the B-factor field carries pLDDT — the model's own estimate of local accuracy on a 0–100 scale. Regions with pLDDT<50 should be treated as essentially unmodeled; they often correspond to intrinsically disordered segments.

Backbone torsions (φ/ψ). φ (phi) and ψ (psi) are the two rotatable backbone dihedrals per residue: φ is the C(i-1)–N–Cα–C torsion, ψ is the N–Cα–C–N(i+1) torsion, both in degrees on (−180°, 180°]. α-helical residues cluster near (−60°, −45°); β-strand residues near (−120°, +130°). A Ramachandran plot is simply a scatter of (φ, ψ) for every residue.

Radius of gyration, Cα contacts, bounding box. Radius of gyration (Rg) is the root-mean-square distance of Cα atoms from their centroid — a single number for overall size and compactness. A globular domain of N residues has Rg ≈ 2.2·N^0.38 Å; an extended or disordered chain has a much larger Rg. The Cα contact count is the number of residue pairs whose Cα atoms are within 8 Å and are more than four positions apart in sequence — a standard proxy for tertiary packing density. The bounding box is the smallest axis-aligned box enclosing all Cα atoms.

Secondary structure (3-state, P-SEA). Three-state secondary structure (P-SEA) collapses the eight DSSP classes into helix (a), strand (b), and coil (c). P-SEA assigns these from Cα geometry alone — distances and angles — without requiring backbone oxygens, so it works on any Cα trace.

Secondary structure (8-state, DSSP). Secondary structure is the local, repeating backbone conformation. DSSP classifies it into eight states by reading the hydrogen-bond network: three helix types (H, G, I), two β types (E, B), two non-regular types (T, S), and unstructured coil (-).

Foldseek 3Di. The Foldseek 3Di string encodes local tertiary geometry as a 20-letter alphabet — one character per residue — derived from the relative positions of nearby Cα atoms. Unlike the amino-acid sequence, 3Di is a direct function of the 3D structure, so two proteins with the same fold have similar 3Di strings even at low sequence identity.

mmCIF coordinates. Structure coordinates are given as an mmCIF _atom_site loop: one row per atom with element, residue name, chain id, sequence number, and x/y/z position in Å. Only the four main-chain atoms per residue are included here; side chains are omitted to keep the record compact.

Sequence. This is the polypeptide sequence — one letter per residue, N-terminus first. Length ranges from a few dozen residues for small domains to over a thousand for large multi-domain proteins.